Protein 7KPK (pdb70)

Solvent-accessible surface area: 7744 Å² total; per-residue (Å²): 135,64,143,74,77,147,29,62,33,118,35,58,26,92,72,14,59,196,59,101,50,76,104,11,76,77,24,39,0,9,11,109,83,101,17,68,0,6,0,48,0,2,26,101,0,45,66,141,116,0,129,76,50,0,0,0,2,0,18,0,54,41,14,75,176,80,56,5,86,0,90,6,41,0,0,0,22,40,65,164,54,109,85,44,104,57,64,112,17,163,16,10,124,0,46,104,60,62,6,38,1,8,51,86,5,7,95,60,86,73,2,72,70,166,88,49,23,5,29,50,129,41,84,1,19,0,37,0,63,4,38,26,80,122,136,69,7,107,36,15,139

Radius of gyration: 14.95 Å; Cα contacts (8 Å, |Δi|>4): 355; chains: 2; bounding box: 40×26×40 Å

B-factor: mean 18.73, std 13.48, range [1.16, 85.85]

Sequence (141 aa):
PGKVVKFSYMWTINNFSFGEVIKSSTFSSGANDKLKWCLRVNPKGLDEESKDYLSLYLLLVSCPKSEVRAKFKFSILNAKGEETKAMESRAYRFVQGKDWGFKKFIRRDFLLDEANGLLPDDKLTLFCEVSVVQASPQPSS

Secondary structure (DSSP, 8-state):
--EE-EEEEEEEESSTT----EEPPPEEEEETT-EEEEEEEETT-SSSTTTTEEEEEEEEEE-SSS-EEEEEEEEEE-TTS-EEEEEE---EEE-TT-EEEEEEEEEHHHHH-GGG-SSGGG-EEEEEEEEE--/---B---

InterPro domains:
  IPR000210 BTB/POZ domain [PF00651] (192-237)
  IPR000210 BTB/POZ domain [PS50097] (200-238)
  IPR002083 MATH/TRAF domain [PF22486] (33-161)
  IPR002083 MATH/TRAF domain [PS50144] (31-161)
  IPR002083 MATH/TRAF domain [SM00061] (36-142)
  IPR008974 TRAF-like [G3DSA:2.60.210.10] (29-165)
  IPR011333 SKP1/BTB/POZ domain superfamily [G3DSA:3.30.710.10] (166-238)
  IPR011333 SKP1/BTB/POZ domain superfamily [SSF54695] (180-237)

Foldseek 3Di:
DDWAFKDKDKDKDALLVPCDWDKDDWFAITPPSQWIKIKIWDSQFVDDVQRQAIWIKIAGAGHDDFWWWKWKKKFWQFQVRDTDQMDTDRTDIHGHGDIDTGRHSDGNVCCPPVVNRQQVNHMTMMMMMMGIDD/DDDDDPD

Organism: Homo sapiens (NCBI:txid9606)

Nearest PDB structures (foldseek):
  7kpk-assembly1_A  TM=1.008E+00  e=2.038E-28  Homo sapiens
  7d3d-assembly2_B  TM=9.854E-01  e=1.233E-23  Homo sapiens
  3hql-assembly2_B  TM=9.432E-01  e=9.030E-22  Homo sapiens
  8dwu-assembly1_A  TM=9.647E-01  e=4.709E-21  Homo sapiens
  3ivb-assembly1_A  TM=9.229E-01  e=2.179E-21  Homo sapiens

Structure (mmCIF, N/CA/C/O backbone):
data_7KPK
#
_entry.id   7KPK
#
_cell.length_a   61.796
_cell.length_b   53.985
_cell.length_c   41.556
_cell.angle_alpha   90.000
_cell.angle_beta   101.430
_cell.angle_gamma   90.000
#
_symmetry.space_group_name_H-M   'C 1 2 1'
#
loop_
_entity.id
_entity.type
_entity.pdbx_description
1 polymer 'Speckle-type POZ protein'
2 polymer 'Pdx1 peptide'
3 water water
#
loop_
_atom_site.group_PDB
_atom_site.id
_atom_site.type_symbol
_atom_site.label_atom_id
_atom_site.label_alt_id
_atom_site.label_comp_id
_atom_site.label_asym_id
_atom_site.label_entity_id
_atom_site.label_seq_id
_atom_site.pdbx_PDB_ins_code
_atom_site.Cartn_x
_atom_site.Cartn_y
_atom_site.Cartn_z
_atom_site.occupancy
_atom_site.B_iso_or_equiv
_atom_site.auth_seq_id
_atom_site.auth_comp_id
_atom_site.auth_asym_id
_atom_site.auth_atom_id
_atom_site.pdbx_PDB_model_num
ATOM 1 N N . PRO A 1 2 ? -6.16024 -3.35913 -13.48639 1.000 19.58432 26 PRO A N 1
ATOM 2 C CA . PRO A 1 2 ? -6.21787 -3.07013 -12.05118 1.000 11.06016 26 PRO A CA 1
ATOM 3 C C . PRO A 1 2 ? -5.72526 -1.67695 -11.77162 1.000 14.25515 26 PRO A C 1
ATOM 4 O O . PRO A 1 2 ? -4.89058 -1.15399 -12.52608 1.000 16.62110 26 PRO A O 1
ATOM 8 N N . GLY A 1 3 ? -6.24676 -1.09994 -10.68942 1.000 9.14642 27 GLY A N 1
ATOM 9 C CA . GLY A 1 3 ? -5.76253 0.17398 -10.23523 1.000 11.17942 27 GLY A CA 1
ATOM 10 C C . GLY A 1 3 ? -4.41919 0.05074 -9.55321 1.000 8.15658 27 GLY A C 1
ATOM 11 O O . GLY A 1 3 ? -3.92987 -1.05725 -9.26326 1.000 8.50164 27 GLY A O 1
ATOM 12 N N . LYS A 1 4 ? -3.80930 1.20838 -9.28087 1.000 4.89346 28 LYS A N 1
ATOM 13 C CA . LYS A 1 4 ? -2.44757 1.24045 -8.69998 1.000 5.05967 28 LYS A CA 1
ATOM 14 C C . LYS A 1 4 ? -2.38617 2.18504 -7.50753 1.000 3.93555 28 LYS A C 1
ATOM 15 O O . LYS A 1 4 ? -2.90725 3.30711 -7.60617 1.000 4.95335 28 LYS A O 1
ATOM 21 N N . VAL A 1 5 ? -1.75396 1.77134 -6.39196 1.000 4.33990 29 VAL A N 1
ATOM 22 C CA . VAL A 1 5 ? -1.35745 2.74077 -5.36086 1.000 3.79166 29 VAL A CA 1
ATOM 23 C C . VAL A 1 5 ? -0.10820 3.43505 -5.87865 1.000 3.61550 29 VAL A C 1
ATOM 24 O O . VAL A 1 5 ? 0.94551 2.80070 -6.01846 1.000 6.30420 29 VAL A O 1
ATOM 28 N N . VAL A 1 6 ? -0.23796 4.72121 -6.19268 1.000 3.71283 30 VAL A N 1
ATOM 29 C CA . VAL A 1 6 ? 0.81522 5.48083 -6.83823 1.000 4.13417 30 VAL A CA 1
ATOM 30 C C . VAL A 1 6 ? 1.55870 6.41657 -5.88355 1.000 3.97218 30 VAL A C 1
ATOM 31 O O . VAL A 1 6 ? 2.65210 6.89427 -6.23532 1.000 6.93534 30 VAL A O 1
ATOM 35 N N . LYS A 1 7 ? 0.98123 6.77899 -4.71598 1.000 3.89362 31 LYS A N 1
ATOM 36 C CA . LYS A 1 7 ? 1.65614 7.60566 -3.71111 1.000 4.37093 31 LYS A CA 1
ATOM 37 C C . LYS A 1 7 ? 1.34435 6.94893 -2.37425 1.000 5.36520 31 LYS A C 1
ATOM 38 O O . LYS A 1 7 ? 0.21800 6.41053 -2.18454 1.000 5.43090 31 LYS A O 1
ATOM 44 N N . PHE A 1 8 ? 2.31055 6.95883 -1.46126 1.000 4.06134 32 PHE A N 1
ATOM 45 C CA . PHE A 1 8 ? 2.09073 6.28222 -0.16460 1.000 2.58959 32 PHE A CA 1
ATOM 46 C C . PHE A 1 8 ? 3.02247 6.87666 0.85326 1.000 7.71683 32 PHE A C 1
ATOM 47 O O . PHE A 1 8 ? 4.09904 7.37140 0.49374 1.000 6.80237 32 PHE A O 1
ATOM 55 N N . SER A 1 9 ? 2.60548 6.84330 2.11966 1.000 5.16394 33 SER A N 1
ATOM 56 C CA . SER A 1 9 ? 3.39925 7.38280 3.20670 1.000 4.49944 33 SER A CA 1
ATOM 57 C C . SER A 1 9 ? 3.51543 6.30486 4.26532 1.000 5.50543 33 SER A C 1
ATOM 58 O O . SER A 1 9 ? 2.48811 5.77801 4.72407 1.000 7.96418 33 SER A O 1
ATOM 61 N N . TYR A 1 10 ? 4.74916 6.01202 4.67456 1.000 2.56412 34 TYR A N 1
ATOM 62 C CA . TYR A 1 10 ? 5.05088 4.88464 5.55775 1.000 2.96559 34 TYR A CA 1
ATOM 63 C C . TYR A 1 10 ? 5.67267 5.44400 6.82919 1.000 8.74427 34 TYR A C 1
ATOM 64 O O . TYR A 1 10 ? 6.61997 6.24779 6.74662 1.000 7.05367 34 TYR A O 1
ATOM 73 N N . MET A 1 11 ? 5.12766 5.04623 8.00093 1.000 3.96421 35 MET A N 1
ATOM 74 C CA . MET A 1 11 ? 5.54335 5.53715 9.31206 1.000 4.96963 35 MET A CA 1
ATOM 75 C C . MET A 1 11 ? 6.09558 4.36546 10.10648 1.000 8.93230 35 MET A C 1
ATOM 76 O O . MET A 1 11 ? 5.44089 3.30883 10.19067 1.000 7.75831 35 MET A O 1
ATOM 81 N N . TRP A 1 12 ? 7.32852 4.50883 10.63263 1.000 6.41913 36 TRP A N 1
ATOM 82 C CA . TRP A 1 12 ? 8.03127 3.38909 11.27522 1.000 4.52927 36 TRP A CA 1
ATOM 83 C C . TRP A 1 12 ? 8.63303 3.85325 12.58145 1.000 6.80258 36 TRP A C 1
ATOM 84 O O . TRP A 1 12 ? 9.41472 4.81468 12.58427 1.000 9.38825 36 TRP A O 1
ATOM 95 N N . THR A 1 13 ? 8.26938 3.19741 13.69846 1.000 5.46965 37 THR A N 1
ATOM 96 C CA . THR A 1 13 ? 8.85193 3.57358 14.99652 1.000 9.04774 37 THR A CA 1
ATOM 97 C C . THR A 1 13 ? 9.82913 2.48076 15.42286 1.000 14.68274 37 THR A C 1
ATOM 98 O O . THR A 1 13 ? 9.47169 1.29091 15.46903 1.000 12.68381 37 THR A O 1
ATOM 102 N N . ILE A 1 14 ? 11.07782 2.87496 15.68000 1.000 9.33094 38 ILE A N 1
ATOM 103 C CA . ILE A 1 14 ? 12.12405 1.97607 16.18033 1.000 6.38066 38 ILE A CA 1
ATOM 104 C C . ILE A 1 14 ? 12.23478 2.18358 17.69221 1.000 12.57057 38 ILE A C 1
ATOM 105 O O . ILE A 1 14 ? 12.62958 3.25631 18.14447 1.000 10.41194 38 ILE A O 1
ATOM 110 N N .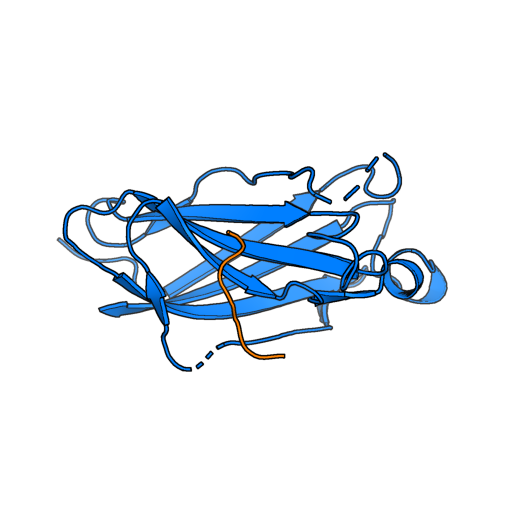 ASN A 1 15 ? 11.92835 1.15570 18.48127 1.000 16.15264 39 ASN A N 1
ATOM 111 C CA . ASN A 1 15 ? 11.97935 1.28603 19.94201 1.000 11.93047 39 ASN A CA 1
ATOM 112 C C . ASN A 1 15 ? 13.42117 1.18464 20.44475 1.000 14.78199 39 ASN A C 1
ATOM 113 O O . ASN A 1 15 ? 14.29970 0.64454 19.76989 1.000 16.41403 39 ASN A O 1
ATOM 118 N N . ASN A 1 16 ? 13.64696 1.72414 21.65397 1.000 15.02987 40 ASN A N 1
ATOM 119 C CA . ASN A 1 16 ? 14.96049 1.69570 22.33220 1.000 23.59453 40 ASN A CA 1
ATOM 120 C C . ASN A 1 16 ? 16.10763 2.03869 21.37550 1.000 23.09809 40 ASN A C 1
ATOM 121 O O . ASN A 1 16 ? 17.10367 1.32008 21.24993 1.000 20.70329 40 ASN A O 1
ATOM 126 N N . PHE A 1 17 ? 15.94883 3.16627 20.68053 1.000 16.96874 41 PHE A N 1
ATOM 127 C CA . PHE A 1 17 ? 16.92607 3.55335 19.66556 1.000 18.47372 41 PHE A CA 1
ATOM 128 C C . PHE A 1 17 ? 18.34614 3.65021 20.22018 1.000 23.96054 41 PHE A C 1
ATOM 129 O O . PHE A 1 17 ? 19.31304 3.26820 19.54225 1.000 22.36505 41 PHE A O 1
ATOM 137 N N . SER A 1 18 ? 18.50236 4.23313 21.41109 1.000 30.55251 42 SER A N 1
ATOM 138 C CA . SER A 1 18 ? 19.84987 4.49992 21.89935 1.000 32.61504 42 SER A CA 1
ATOM 139 C C . SER A 1 18 ? 20.67305 3.21881 22.05359 1.000 42.30889 42 SER A C 1
ATOM 140 O O . SER A 1 18 ? 21.90258 3.28907 21.94573 1.000 48.66755 42 SER A O 1
ATOM 143 N N . PHE A 1 19 ? 20.03156 2.05427 22.25699 1.000 37.79313 43 PHE A N 1
ATOM 144 C CA . PHE A 1 19 ? 20.75447 0.76298 22.40218 1.000 47.90860 43 PHE A CA 1
ATOM 145 C C . PHE A 1 19 ? 21.90658 0.55988 21.38916 1.000 42.62568 43 PHE A C 1
ATOM 146 O O . PHE A 1 19 ? 21.69231 0.31014 20.18840 1.000 32.72766 43 PHE A O 1
ATOM 154 N N . GLY A 1 25 ? 28.10838 0.13094 9.67472 1.000 34.28598 49 GLY A N 1
ATOM 155 C CA . GLY A 1 25 ? 27.68631 -0.54667 8.45797 1.000 33.83316 49 GLY A CA 1
ATOM 156 C C . GLY A 1 25 ? 26.64717 -1.65266 8.66233 1.000 39.48338 49 GLY A C 1
ATOM 157 O O . GLY A 1 25 ? 26.22639 -2.31086 7.69110 1.000 45.47244 49 GLY A O 1
ATOM 158 N N . GLU A 1 26 ? 26.24330 -1.86516 9.92103 1.000 40.83390 50 GLU A N 1
ATOM 159 C CA . GLU A 1 26 ? 25.17478 -2.80646 10.25312 1.000 32.50416 50 GLU A CA 1
ATOM 160 C C . GLU A 1 26 ? 23.81309 -2.12953 10.08135 1.000 38.27591 50 GLU A C 1
ATOM 161 O O . GLU A 1 26 ? 23.68064 -0.90850 10.24388 1.000 30.99999 50 GLU A O 1
ATOM 167 N N . VAL A 1 27 ? 22.79044 -2.93180 9.76512 1.000 27.24333 51 VAL A N 1
ATOM 168 C CA . VAL A 1 27 ? 21.56399 -2.38579 9.20453 1.000 25.61383 51 VAL A CA 1
ATOM 169 C C . VAL A 1 27 ? 20.38486 -2.85941 10.03162 1.000 24.45461 51 VAL A C 1
ATOM 170 O O . VAL A 1 27 ? 20.38901 -3.96485 10.57596 1.000 23.45197 51 VAL A O 1
ATOM 174 N N . ILE A 1 28 ? 19.38342 -1.99594 10.15256 1.000 17.59770 52 ILE A N 1
ATOM 175 C CA . ILE A 1 28 ? 18.05343 -2.39227 10.59357 1.000 13.01789 52 ILE A CA 1
ATOM 176 C C . ILE A 1 28 ? 17.12868 -2.24607 9.39560 1.000 18.87182 52 ILE A C 1
ATOM 177 O O . ILE A 1 28 ? 17.12094 -1.17855 8.76818 1.000 15.90776 52 ILE A O 1
ATOM 182 N N . LYS A 1 29 ? 16.35363 -3.29397 9.07823 1.000 15.04601 53 LYS A N 1
ATOM 183 C CA . LYS A 1 29 ? 15.42016 -3.20993 7.95463 1.000 9.81976 53 LYS A CA 1
ATOM 184 C C . LYS A 1 29 ? 13.98881 -3.18578 8.49205 1.000 10.20229 53 LYS A C 1
ATOM 185 O O . LYS A 1 29 ? 13.64851 -3.92968 9.42788 1.000 14.47564 53 LYS A O 1
ATOM 191 N N . SER A 1 30 ? 13.15620 -2.31271 7.89675 1.000 7.56277 54 SER A N 1
ATOM 192 C CA . SER A 1 30 ? 11.75123 -2.21107 8.23536 1.000 6.04641 54 SER A CA 1
ATOM 193 C C . SER A 1 30 ? 10.98626 -3.39044 7.65197 1.000 9.85636 54 SER A C 1
ATOM 194 O O . SER A 1 30 ? 11.48627 -4.16060 6.81002 1.000 10.07767 54 SER A O 1
ATOM 197 N N . SER A 1 31 ? 9.72548 -3.48820 8.07634 1.000 6.00078 55 SER A N 1
ATOM 198 C CA . SER A 1 31 ? 8.77682 -4.38229 7.43006 1.000 6.41721 55 SER A CA 1
ATOM 199 C C . SER A 1 31 ? 8.63339 -4.00796 5.95369 1.000 13.16681 55 SER A C 1
ATOM 200 O O . SER A 1 31 ? 8.90485 -2.87756 5.54836 1.000 8.77886 55 SER A O 1
ATOM 203 N N . THR A 1 32 ? 8.22751 -4.97715 5.14648 1.000 10.29783 56 THR A N 1
ATOM 204 C CA . THR A 1 32 ? 7.99682 -4.69687 3.73882 1.000 4.94582 56 THR A CA 1
ATOM 205 C C . THR A 1 32 ? 6.60184 -4.10603 3.52594 1.000 8.55841 56 THR A C 1
ATOM 206 O O . THR A 1 32 ? 5.61503 -4.54144 4.14496 1.000 10.08343 56 THR A O 1
ATOM 210 N N . PHE A 1 33 ? 6.51207 -3.09147 2.66527 1.000 6.80710 57 PHE A N 1
ATOM 211 C CA . PHE A 1 33 ? 5.23142 -2.45134 2.38465 1.000 6.03421 57 PHE A CA 1
ATOM 212 C C . PHE A 1 33 ? 5.03486 -2.43402 0.88053 1.000 8.55772 57 PHE A C 1
ATOM 213 O O . PHE A 1 33 ? 6.00260 -2.47770 0.11496 1.000 7.69562 57 PHE A O 1
ATOM 221 N N . SER A 1 34 ? 3.76044 -2.40429 0.45210 1.000 7.26797 58 SER A N 1
ATOM 222 C CA . SER A 1 34 ? 3.3992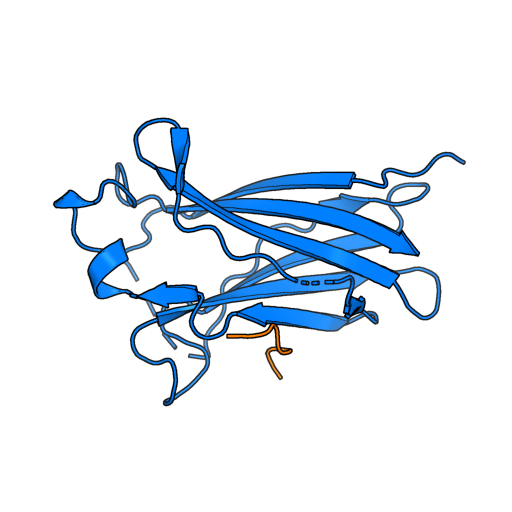9 -2.66349 -0.94310 1.000 6.21573 58 SER A CA 1
ATOM 223 C C . SER A 1 34 ? 2.78931 -1.45081 -1.61166 1.000 7.16273 58 SER A C 1
ATOM 224 O O . SER A 1 34 ? 2.13298 -0.62393 -0.95371 1.000 9.68761 58 SER A O 1
ATOM 227 N N . SER A 1 35 ? 2.96205 -1.37072 -2.93738 1.000 2.98791 59 SER A N 1
ATOM 228 C CA . SER A 1 35 ? 2.27184 -0.35261 -3.73398 1.000 5.15367 59 SER A CA 1
ATOM 229 C C . SER A 1 35 ? 2.07385 -0.91727 -5.12899 1.000 4.95532 59 SER A C 1
ATOM 230 O O . SER A 1 35 ? 2.29062 -2.11484 -5.37441 1.000 5.68879 59 SER A O 1
ATOM 233 N N . GLY A 1 36 ? 1.62542 -0.05538 -6.04764 1.000 5.52761 60 GLY A N 1
ATOM 234 C CA . GLY A 1 36 ? 1.44083 -0.45332 -7.44510 1.000 3.89740 60 GLY A CA 1
ATOM 235 C C . GLY A 1 36 ? 0.12585 -1.18911 -7.65695 1.000 11.17733 60 GLY A C 1
ATOM 236 O O . GLY A 1 36 ? -0.83365 -1.05989 -6.86613 1.000 9.97569 60 GLY A O 1
ATOM 237 N N . ALA A 1 37 ? 0.08993 -1.98556 -8.73113 1.000 8.22453 61 ALA A N 1
ATOM 238 C CA . ALA A 1 37 ? -1.07967 -2.81616 -9.05549 1.000 10.62007 61 ALA A CA 1
ATOM 239 C C . ALA A 1 37 ? -1.01035 -4.15061 -8.31039 1.000 14.17403 61 ALA A C 1
ATOM 240 O O . ALA A 1 37 ? 0.02597 -4.82244 -8.36200 1.000 13.04980 61 ALA A O 1
ATOM 242 N N . ASN A 1 38 ? -2.11045 -4.54051 -7.62956 1.000 14.93774 62 ASN A N 1
ATOM 243 C CA . ASN A 1 38 ? -2.19457 -5.83901 -6.91481 1.000 15.06710 62 ASN A CA 1
ATOM 244 C C . ASN A 1 38 ? -1.05190 -5.99440 -5.90135 1.000 13.40862 62 ASN A C 1
ATOM 245 O O . ASN A 1 38 ? -0.51628 -7.08846 -5.70095 1.000 15.28888 62 ASN A O 1
ATOM 250 N N . ASP A 1 39 ? -0.65098 -4.87521 -5.28467 1.000 11.98828 63 ASP A N 1
ATOM 251 C CA . ASP A 1 39 ? 0.43025 -4.86507 -4.28839 1.000 14.47025 63 ASP A CA 1
ATOM 252 C C . ASP A 1 39 ? 1.71813 -5.44992 -4.87427 1.000 12.99862 63 ASP A C 1
ATOM 253 O O . ASP A 1 39 ? 2.54480 -6.03077 -4.13338 1.000 16.46948 63 ASP A O 1
ATOM 258 N N . LYS A 1 40 ? 1.95549 -5.29225 -6.19746 1.000 6.12264 64 LYS A N 1
ATOM 259 C CA . LYS A 1 40 ? 3.12356 -5.97226 -6.78757 1.000 7.61623 64 LYS A CA 1
ATOM 260 C C . LYS A 1 40 ? 4.44735 -5.21539 -6.62521 1.000 14.54121 64 LYS A C 1
ATOM 261 O O . LYS A 1 40 ? 5.49690 -5.80735 -6.88749 1.000 16.01904 64 LYS A O 1
ATOM 267 N N . LEU A 1 41 ? 4.46266 -3.94610 -6.21102 1.000 7.92788 65 LEU A N 1
ATOM 268 C CA . LEU A 1 41 ? 5.71703 -3.28933 -5.87711 1.000 7.65638 65 LEU A CA 1
ATOM 269 C C . LEU A 1 41 ? 5.93814 -3.44109 -4.37571 1.000 10.42905 65 LEU A C 1
ATOM 270 O O . LEU A 1 41 ? 5.04689 -3.14764 -3.57253 1.000 11.88648 65 LEU A O 1
ATOM 275 N N . LYS A 1 42 ? 7.09548 -3.94787 -3.99031 1.000 4.55490 66 LYS A N 1
ATOM 276 C CA . LYS A 1 42 ? 7.38491 -4.15855 -2.57611 1.000 4.65175 66 LYS A CA 1
ATOM 277 C C . LYS A 1 42 ? 8.62180 -3.35776 -2.20065 1.000 5.59170 66 LYS A C 1
ATOM 278 O O . LYS A 1 42 ? 9.61289 -3.35350 -2.94789 1.000 4.46089 66 LYS A O 1
ATOM 284 N N . TRP A 1 43 ? 8.55119 -2.68138 -1.03864 1.000 3.10928 67 TRP A N 1
ATOM 285 C CA . TRP A 1 43 ? 9.55860 -1.71762 -0.58842 1.000 1.53711 67 TRP A CA 1
ATOM 286 C C . TRP A 1 43 ? 9.93521 -2.02211 0.85127 1.000 6.76892 67 TRP A C 1
ATOM 287 O O . TRP A 1 43 ? 9.14638 -2.58303 1.60186 1.000 5.71016 67 TRP A O 1
ATOM 298 N N . CYS A 1 44 ? 11.12609 -1.58074 1.25745 1.000 4.44040 68 CYS A N 1
ATOM 299 C CA . CYS A 1 44 ? 11.37894 -1.42403 2.68329 1.000 6.38431 68 CYS A CA 1
ATOM 300 C C . CYS A 1 44 ? 12.38159 -0.30071 2.92307 1.000 7.60180 68 CYS A C 1
ATOM 301 O O . CYS A 1 44 ? 12.99254 0.23930 1.98743 1.000 7.56701 68 CYS A O 1
ATOM 304 N N . LEU A 1 45 ? 12.39931 0.17022 4.18704 1.000 8.08507 69 LEU A N 1
ATOM 305 C CA . LEU A 1 45 ? 13.42772 1.10530 4.61065 1.000 4.94422 69 LEU A CA 1
ATOM 306 C C . LEU A 1 45 ? 14.62227 0.36363 5.19255 1.000 9.55056 69 LEU A C 1
ATOM 307 O O . LEU A 1 45 ? 14.46970 -0.65125 5.88599 1.000 9.53352 69 LEU A O 1
ATOM 312 N N . ARG A 1 46 ? 15.82043 0.87243 4.92493 1.000 9.27156 70 ARG A N 1
ATOM 313 C CA . ARG A 1 46 ? 17.02536 0.35709 5.58553 1.000 12.06149 70 ARG A CA 1
ATOM 314 C C . ARG A 1 46 ? 17.67343 1.48927 6.35099 1.000 12.32223 70 ARG A C 1
ATOM 315 O O . ARG A 1 46 ? 17.82186 2.57956 5.80590 1.000 12.90708 70 ARG A O 1
ATOM 323 N N . VAL A 1 47 ? 17.98438 1.27177 7.63582 1.000 6.53552 71 VAL A N 1
ATOM 324 C CA . VAL A 1 47 ? 18.65916 2.30104 8.42308 1.000 10.33588 71 VAL A CA 1
ATOM 325 C C . VAL A 1 47 ? 19.97374 1.72026 8.95314 1.000 14.09196 71 VAL A C 1
ATOM 326 O O . VAL A 1 47 ? 20.02115 0.57578 9.42600 1.000 14.60158 71 VAL A O 1
ATOM 330 N N . ASN A 1 48 ? 21.03496 2.52540 8.87304 1.000 14.98221 72 ASN A N 1
ATOM 331 C CA . ASN A 1 48 ? 22.32667 2.22546 9.50492 1.000 13.13651 72 ASN A CA 1
ATOM 332 C C . ASN A 1 48 ? 22.45062 3.17946 10.70203 1.000 10.64604 72 ASN A C 1
ATOM 333 O O . ASN A 1 48 ? 22.75482 4.36599 10.51859 1.000 12.73372 72 ASN A O 1
ATOM 338 N N . PRO A 1 49 ? 22.18790 2.73973 11.92707 1.000 11.84651 73 PRO A N 1
ATOM 339 C CA . PRO A 1 49 ? 22.03982 3.70656 13.01373 1.000 13.92484 73 PRO A CA 1
ATOM 340 C C . PRO A 1 49 ? 23.34311 4.36837 13.35714 1.000 16.97420 73 PRO A C 1
ATOM 341 O O . PRO A 1 49 ? 23.32688 5.47311 13.91570 1.000 24.12921 73 PRO A O 1
ATOM 345 N N . LYS A 1 50 ? 24.46149 3.71385 13.02009 1.000 20.74948 74 LYS A N 1
ATOM 346 C CA . LYS A 1 50 ? 25.81583 4.19411 13.29183 1.000 15.61082 74 LYS A CA 1
ATOM 347 C C . LYS A 1 50 ? 26.58369 4.45316 12.00077 1.000 23.33304 74 LYS A C 1
ATOM 348 O O . LYS A 1 50 ? 27.82094 4.45351 11.99204 1.000 31.72619 74 LYS A O 1
ATOM 354 N N . GLY A 1 51 ? 25.87704 4.66066 10.90583 1.000 20.41086 75 GLY A N 1
ATOM 355 C CA . GLY A 1 51 ? 26.51505 5.12140 9.70175 1.000 13.74061 75 GLY A CA 1
ATOM 356 C C . GLY A 1 51 ? 26.78107 3.98404 8.72649 1.000 32.17513 75 GLY A C 1
AT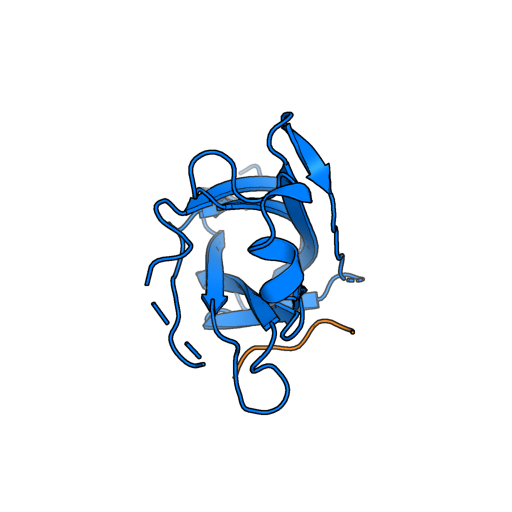OM 357 O O . GLY A 1 51 ? 26.89955 2.80847 9.09626 1.000 25.17431 75 GLY A O 1
ATOM 358 N N . LEU A 1 52 ? 26.87142 4.36157 7.45166 1.000 26.23677 76 LEU A N 1
ATOM 359 C CA . LEU A 1 52 ? 27.22684 3.40842 6.40162 1.000 31.78168 76 LEU A CA 1
ATOM 360 C C . LEU A 1 52 ? 28.71336 3.04124 6.46378 1.000 36.13498 76 LEU A C 1
ATOM 361 O O . LEU A 1 52 ? 29.07718 1.88327 6.20513 1.000 34.25668 76 LEU A O 1
ATOM 366 N N . ASP A 1 53 ? 29.57761 4.00274 6.81647 1.000 38.39324 77 ASP A N 1
ATOM 367 C CA . ASP A 1 53 ? 31.04292 3.85834 6.69663 1.000 30.37805 77 ASP A CA 1
ATOM 368 C C . ASP A 1 53 ? 31.77156 4.92190 7.52468 1.000 35.67574 77 ASP A C 1
ATOM 369 O O . ASP A 1 53 ? 31.20236 5.52741 8.43510 1.000 26.03329 77 ASP A O 1
ATOM 374 N N . GLU A 1 54 ? 33.04056 5.15351 7.17425 1.000 32.60471 78 GLU A N 1
ATOM 375 C CA . GLU A 1 54 ? 33.88169 6.09750 7.90161 1.000 33.44446 78 GLU A CA 1
ATOM 376 C C . GLU A 1 54 ? 33.42968 7.53572 7.69257 1.000 28.14773 78 GLU A C 1
ATOM 377 O O . GLU A 1 54 ? 33.37595 8.32129 8.64852 1.000 37.55404 78 GLU A O 1
ATOM 383 N N . GLU A 1 55 ? 33.16091 7.89847 6.43350 1.000 29.88593 79 GLU A N 1
ATOM 384 C CA . GLU A 1 55 ? 32.60761 9.19432 6.05232 1.000 31.02615 79 GLU A CA 1
ATOM 385 C C . GLU A 1 55 ? 31.36838 9.57914 6.86515 1.000 38.12096 79 GLU A C 1
ATOM 386 O O . GLU A 1 55 ? 31.09228 10.77462 7.05635 1.000 27.94138 79 GLU A O 1
ATOM 392 N N . SER A 1 56 ? 30.58790 8.59104 7.31473 1.000 20.60342 80 SER A N 1
ATOM 393 C CA . SER A 1 56 ? 29.25544 8.82644 7.89223 1.000 18.97084 80 SER A CA 1
ATOM 394 C C . SER A 1 56 ? 29.11357 8.29287 9.31525 1.000 23.20936 80 SER A C 1
ATOM 395 O O . SER A 1 56 ? 27.98804 8.09846 9.79046 1.000 14.43368 80 SER A O 1
ATOM 398 N N . LYS A 1 57 ? 30.24533 8.04863 9.99569 1.000 18.18914 81 LYS A N 1
ATOM 399 C CA . LYS A 1 57 ? 30.31376 7.53941 11.36342 1.000 23.38757 81 LYS A CA 1
ATOM 400 C C . LYS A 1 57 ? 29.43424 8.29846 12.33890 1.000 16.02686 81 LYS A C 1
ATOM 401 O O . LYS A 1 57 ? 28.93846 7.71987 13.32475 1.000 19.98586 81 LYS A O 1
ATOM 407 N N . ASP A 1 58 ? 29.29490 9.59391 12.11835 1.000 20.20973 82 ASP A N 1
ATOM 408 C CA . ASP A 1 58 ? 28.60653 10.49326 13.03467 1.000 18.03017 82 ASP A CA 1
ATOM 409 C C . ASP A 1 58 ? 27.12847 10.61271 12.72316 1.000 19.18813 82 ASP A C 1
ATOM 410 O O . ASP A 1 58 ? 26.45026 11.44979 13.33685 1.000 12.91573 82 ASP A O 1
ATOM 415 N N . TYR A 1 59 ? 26.62533 9.81242 11.79241 1.000 13.98970 83 TYR A N 1
ATOM 416 C CA . TYR A 1 59 ? 25.27458 10.00106 11.25047 1.000 7.22988 83 TYR A CA 1
ATOM 417 C C . TYR A 1 59 ? 24.49864 8.70819 11.29185 1.000 14.09257 83 TYR A C 1
ATOM 418 O O . TYR A 1 59 ? 25.05568 7.61353 11.30542 1.000 14.87450 83 TYR A O 1
ATOM 427 N N . LEU A 1 60 ? 23.18327 8.85325 11.29545 1.000 9.46900 84 LEU A N 1
ATOM 428 C CA . LEU A 1 60 ? 22.31629 7.77199 10.87407 1.000 7.89539 84 LEU A CA 1
ATOM 429 C C . LEU A 1 60 ? 22.15257 7.87748 9.35914 1.000 12.92822 84 LEU A C 1
ATOM 430 O O . LEU A 1 60 ? 21.98248 8.97681 8.83948 1.000 7.78804 84 LEU A O 1
ATOM 435 N N . SER A 1 61 ? 22.22487 6.73824 8.66348 1.000 11.13735 85 SER A N 1
ATOM 436 C CA . SER A 1 61 ? 22.00456 6.61635 7.22438 1.000 11.08799 85 SER A CA 1
ATOM 437 C C . SER A 1 61 ? 20.62735 5.99994 6.97582 1.000 8.15114 85 SER A C 1
ATOM 438 O O . SER A 1 61 ? 20.19693 5.09492 7.70452 1.000 9.16678 85 SER A O 1
ATOM 441 N N . LEU A 1 62 ? 19.93358 6.47915 5.94119 1.000 9.26421 86 LEU A N 1
ATOM 442 C CA . LEU A 1 62 ? 18.55608 6.04214 5.68946 1.000 8.38848 86 LEU A CA 1
ATOM 443 C C . LEU A 1 62 ? 18.32630 5.82572 4.19325 1.000 9.39542 86 LEU A C 1
ATOM 444 O O . LEU A 1 62 ? 18.64515 6.70669 3.38906 1.000 5.75104 86 LEU A O 1
ATOM 449 N N . TYR A 1 63 ? 17.80954 4.64897 3.81487 1.000 4.12909 87 TYR A N 1
ATOM 450 C CA . TYR A 1 63 ? 17.65047 4.31977 2.39009 1.000 4.38976 87 TYR A CA 1
ATOM 451 C C . TYR A 1 63 ? 16.25262 3.73671 2.15140 1.000 4.93704 87 TYR A C 1
ATOM 452 O O . TYR A 1 63 ? 15.69619 3.04831 3.02556 1.000 7.79140 87 TYR A O 1
ATOM 461 N N . LEU A 1 64 ? 15.73632 3.95244 0.93523 1.000 5.15727 88 LEU A N 1
ATOM 462 C CA . LEU A 1 64 ? 14.50833 3.29657 0.47169 1.000 1.16329 88 LEU A CA 1
ATOM 463 C C . LEU A 1 64 ? 14.92021 2.19077 -0.51371 1.000 6.05966 88 LEU A C 1
ATOM 464 O O . LEU A 1 64 ? 15.61990 2.47379 -1.49039 1.000 8.68757 88 LEU A O 1
ATOM 469 N N . LEU A 1 65 ? 14.51535 0.94297 -0.25133 1.000 3.95175 89 LEU A N 1
ATOM 470 C CA . LEU A 1 65 ? 14.94273 -0.22331 -1.02166 1.000 3.92255 89 LEU A CA 1
ATOM 471 C C . LEU A 1 65 ? 13.74403 -0.79255 -1.77450 1.000 4.89509 89 LEU A C 1
ATOM 472 O O . LEU A 1 65 ? 12.65278 -0.96848 -1.19325 1.000 5.38465 89 LEU A O 1
ATOM 477 N N . LEU A 1 66 ? 13.91825 -1.03744 -3.08237 1.000 4.26391 90 LEU A N 1
ATOM 478 C CA . LEU A 1 66 ? 12.87406 -1.69524 -3.85209 1.000 4.20503 90 LEU A CA 1
ATOM 479 C C . LEU A 1 66 ? 13.09609 -3.20003 -3.71216 1.000 8.90485 90 LEU A C 1
ATOM 480 O O . LEU A 1 66 ? 14.08974 -3.75392 -4.21183 1.000 8.59022 90 LEU A O 1
ATOM 485 N N . VAL A 1 67 ? 12.24871 -3.83744 -2.91121 1.000 5.73362 91 VAL A N 1
ATOM 486 C CA . VAL A 1 67 ? 12.43250 -5.26156 -2.61437 1.000 6.58181 91 VAL A CA 1
ATOM 487 C C . VAL A 1 67 ? 11.95308 -6.12088 -3.76696 1.000 9.58977 91 VAL A C 1
ATOM 488 O O . VAL A 1 67 ? 12.53371 -7.18098 -4.05226 1.000 11.06266 91 VAL A O 1
ATOM 492 N N . SER A 1 68 ? 10.85021 -5.73756 -4.41993 1.000 3.21370 92 SER A N 1
ATOM 493 C CA . SER A 1 68 ? 10.33893 -6.59420 -5.49703 1.000 4.12564 92 SER A CA 1
ATOM 494 C C . SER A 1 68 ? 9.61282 -5.74316 -6.52347 1.000 7.59706 92 SER A C 1
ATOM 495 O O . SER A 1 68 ? 8.88749 -4.80489 -6.15423 1.000 6.29165 92 SER A O 1
ATOM 498 N N . CYS A 1 69 ? 9.74323 -6.10285 -7.80497 1.000 5.91177 93 CYS A N 1
ATOM 499 C CA . CYS A 1 69 ? 8.91309 -5.43503 -8.79924 1.000 6.80732 93 CYS A CA 1
ATOM 500 C C . CYS A 1 69 ? 8.72588 -6.36038 -9.99539 1.000 9.03349 93 CYS A C 1
ATOM 501 O O . CYS A 1 69 ? 9.54997 -7.26375 -10.21583 1.000 11.85059 93 CYS A O 1
ATOM 504 N N . PRO A 1 70 ? 7.65960 -6.19878 -10.72646 1.000 9.95113 94 PRO A N 1
ATOM 505 C CA . PRO A 1 70 ? 7.29376 -7.18230 -11.76064 1.000 11.15481 94 PRO A CA 1
ATOM 506 C C . PRO A 1 70 ? 8.06374 -7.03407 -13.04528 1.000 13.95518 94 PRO A C 1
ATOM 507 O O . PRO A 1 70 ? 8.21211 -8.00903 -13.79232 1.000 22.10403 94 PRO A O 1
ATOM 511 N N . LYS A 1 71 ? 8.48780 -5.82046 -13.35335 1.000 12.36422 95 LYS A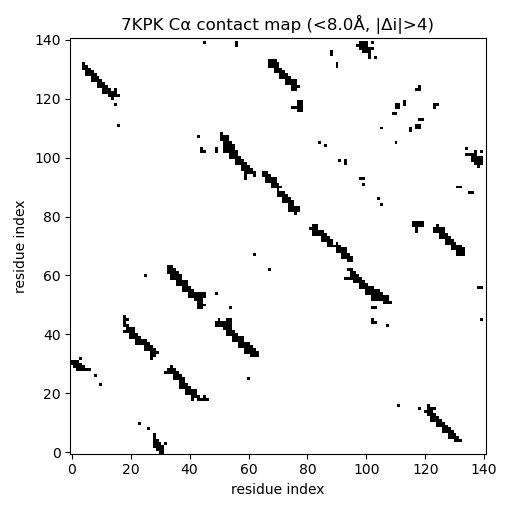 N 1
ATOM 512 C CA . LYS A 1 71 ? 9.23196 -5.59791 -14.58810 1.000 22.71181 95 LYS A CA 1
ATOM 513 C C . LYS A 1 71 ? 10.63432 -5.09257 -14.28457 1.000 12.98521 95 LYS A C 1
ATOM 514 O O . LYS A 1 71 ? 11.23397 -5.50152 -13.28186 1.000 18.00103 95 LYS A O 1
ATOM 520 N N . SER A 1 72 ? 11.17155 -4.24578 -15.16287 1.000 17.56441 96 SER A N 1
ATOM 521 C CA . SER A 1 72 ? 12.60207 -3.96849 -15.09851 1.000 15.08777 96 SER A CA 1
ATOM 522 C C . SER A 1 72 ? 12.92593 -2.93499 -14.02749 1.000 23.35577 96 SER A C 1
ATOM 523 O O . SER A 1 72 ? 13.93779 -3.06044 -13.31563 1.000 22.10785 96 SER A O 1
ATOM 526 N N . GLU A 1 73 ? 12.06943 -1.93089 -13.88438 1.000 13.61254 97 GLU A N 1
ATOM 527 C CA . GLU A 1 73 ? 12.46566 -0.73926 -13.14013 1.000 13.53623 97 GLU A CA 1
ATOM 528 C C . GLU A 1 73 ? 11.23614 -0.02540 -12.59394 1.000 12.47928 97 GLU A C 1
ATOM 529 O O . GLU A 1 73 ? 10.10876 -0.25720 -13.03603 1.000 15.32175 97 GLU A O 1
ATOM 535 N N . VAL A 1 74 ? 11.45661 0.83382 -11.58983 1.000 10.46897 98 VAL A N 1
ATOM 536 C CA . VAL A 1 74 ? 10.40447 1.70869 -11.06877 1.000 10.64742 98 VAL A CA 1
ATOM 537 C C . VAL A 1 74 ? 11.06189 3.07446 -10.93383 1.000 14.44847 98 VAL A C 1
ATOM 538 O O . VAL A 1 74 ? 12.19135 3.14544 -10.45070 1.000 12.99901 98 VAL A O 1
ATOM 542 N N . ARG A 1 75 ? 10.39243 4.14882 -11.35986 1.000 6.21475 99 ARG A N 1
ATOM 543 C CA . ARG A 1 75 ? 10.93286 5.48763 -11.10941 1.000 7.11234 99 ARG A CA 1
ATOM 544 C C . ARG A 1 75 ? 10.08363 6.14667 -10.02755 1.000 8.87619 99 ARG A C 1
ATOM 545 O O . ARG A 1 75 ? 8.84511 6.15049 -10.12744 1.000 6.25731 99 ARG A O 1
ATOM 553 N N . ALA A 1 76 ? 10.73567 6.69087 -8.99841 1.000 3.94279 100 ALA A N 1
ATOM 554 C CA . 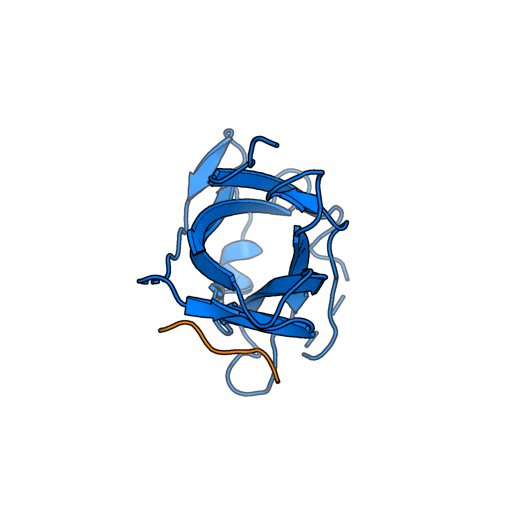ALA A 1 76 ? 9.96735 7.21425 -7.87050 1.000 3.37199 100 ALA A CA 1
ATOM 555 C C . ALA A 1 76 ? 10.68359 8.39389 -7.21111 1.000 4.41774 100 ALA A C 1
ATOM 556 O O . ALA A 1 76 ? 11.91703 8.41031 -7.13741 1.000 5.63828 100 ALA A O 1
ATOM 558 N N . LYS A 1 77 ? 9.90897 9.37335 -6.73811 1.000 4.73292 101 LYS A N 1
ATOM 559 C CA . LYS A 1 77 ? 10.43520 10.44392 -5.90891 1.000 6.40113 101 LYS A CA 1
ATOM 560 C C . LYS A 1 77 ? 10.13705 10.07808 -4.46637 1.000 8.01187 101 LYS A C 1
ATOM 561 O O . LYS A 1 77 ? 9.14398 9.38969 -4.18842 1.000 7.17271 101 LYS A O 1
ATOM 567 N N . PHE A 1 78 ? 10.96118 10.56054 -3.54373 1.000 6.05492 102 PHE A N 1
ATOM 568 C CA . PHE A 1 78 ? 10.73839 10.18425 -2.14428 1.000 5.73476 102 PHE A CA 1
ATOM 569 C C . PHE A 1 78 ? 11.22728 11.28441 -1.21089 1.000 9.36134 102 PHE A C 1
ATOM 570 O O . PHE A 1 78 ? 12.10929 12.07396 -1.56577 1.000 6.84984 102 PHE A O 1
ATOM 578 N N . LYS A 1 79 ? 10.68460 11.28626 0.01235 1.000 5.63669 103 LYS A N 1
ATOM 579 C CA . LYS A 1 79 ? 11.06808 12.24208 1.05926 1.000 3.46651 103 LYS A CA 1
ATOM 580 C C . LYS A 1 79 ? 11.11175 11.48510 2.37990 1.000 8.10134 103 LYS A C 1
ATOM 581 O O . LYS A 1 79 ? 10.20499 10.69271 2.67193 1.000 8.92129 103 LYS A O 1
ATOM 587 N N . PHE A 1 80 ? 12.14533 11.70960 3.16126 1.000 6.64518 104 PHE A N 1
ATOM 588 C CA . PHE A 1 80 ? 12.24017 11.13207 4.50600 1.000 5.56167 104 PHE A CA 1
ATOM 589 C C . PHE A 1 80 ? 12.18348 12.25863 5.52139 1.000 6.96554 104 PHE A C 1
ATOM 590 O O . PHE A 1 80 ? 12.76737 13.33608 5.31712 1.000 6.61194 104 PHE A O 1
ATOM 598 N N . SER A 1 81 ? 11.59742 11.97649 6.68632 1.000 4.00770 105 SER A N 1
ATOM 599 C CA . SER A 1 81 ? 11.57666 12.95912 7.75651 1.000 3.07071 105 SER A CA 1
ATOM 600 C C . SER A 1 81 ? 11.45573 12.22854 9.08687 1.000 4.22744 105 SER A C 1
ATOM 601 O O . SER A 1 81 ? 11.26363 11.01097 9.13601 1.000 5.65816 105 SER A O 1
ATOM 604 N N . ILE A 1 82 ? 11.53791 12.98496 10.18581 1.000 4.63396 106 ILE A N 1
ATOM 605 C CA . ILE A 1 82 ? 11.36520 12.41883 11.52204 1.000 5.34023 106 ILE A CA 1
ATOM 606 C C . ILE A 1 82 ? 10.12610 13.04071 12.14536 1.000 9.45335 106 ILE A C 1
ATOM 607 O O . ILE A 1 82 ? 9.89972 14.24375 11.99080 1.000 10.02419 106 ILE A O 1
ATOM 612 N N . LEU A 1 83 ? 9.32371 12.25291 12.86210 1.000 4.90933 107 LEU A N 1
ATOM 613 C CA . LEU A 1 83 ? 8.18508 12.82721 13.57403 1.000 10.73028 107 LEU A CA 1
ATOM 614 C C . LEU A 1 83 ? 8.59414 13.10341 15.01491 1.000 11.87519 107 LEU A C 1
ATOM 615 O O . LEU A 1 83 ? 9.02902 12.19232 15.72867 1.000 13.54543 107 LEU A O 1
ATOM 620 N N . ASN A 1 84 ? 8.43153 14.35228 15.46349 1.000 16.02872 108 ASN A N 1
ATOM 621 C CA . ASN A 1 84 ? 8.96647 14.66726 16.78317 1.000 18.26082 108 ASN A CA 1
ATOM 622 C C . ASN A 1 84 ? 7.96225 14.28829 17.86604 1.000 20.41673 108 ASN A C 1
ATOM 623 O O . ASN A 1 84 ? 6.86016 13.78503 17.60164 1.000 21.56961 108 ASN A O 1
ATOM 628 N N . ALA A 1 85 ? 8.38282 14.53708 19.11543 1.000 30.16801 109 ALA A N 1
ATOM 629 C CA . ALA A 1 85 ? 7.61000 14.17978 20.29670 1.000 31.16318 109 ALA A CA 1
ATOM 630 C C . ALA A 1 85 ? 6.20031 14.75712 20.26176 1.000 33.85738 109 ALA A C 1
ATOM 631 O O . ALA A 1 85 ? 5.32430 14.27262 20.98201 1.000 37.27347 109 ALA A O 1
ATOM 633 N N . LYS A 1 86 ? 5.95830 15.74838 19.40397 1.000 31.86225 110 LYS A N 1
ATOM 634 C CA . LYS A 1 86 ? 4.65720 16.37127 19.21151 1.000 33.93444 110 LYS A CA 1
ATOM 635 C C . LYS A 1 86 ? 3.88940 15.81524 18.00677 1.000 33.26623 110 LYS A C 1
ATOM 636 O O . LYS A 1 86 ? 2.70046 16.09194 17.87051 1.000 30.54283 110 LYS A O 1
ATOM 642 N N . GLY A 1 87 ? 4.50425 14.99753 17.15403 1.000 26.32638 111 GLY A N 1
ATOM 643 C CA . GLY A 1 87 ? 3.81734 14.53030 15.96473 1.000 22.23172 111 GLY A CA 1
ATOM 644 C C . GLY A 1 87 ? 4.11595 15.32900 14.70804 1.000 19.74939 111 GLY A C 1
ATOM 645 O O . GLY A 1 87 ? 3.62514 14.95891 13.62996 1.000 34.83742 111 GLY A O 1
ATOM 646 N N . GLU A 1 88 ? 4.93660 16.38053 14.81810 1.000 22.90595 112 GLU A N 1
ATOM 647 C CA . GLU A 1 88 ? 5.30427 17.25050 13.70558 1.000 31.03449 112 GLU A CA 1
ATOM 648 C C . GLU A 1 88 ? 6.44687 16.64117 12.90267 1.000 19.22555 112 GLU A C 1
ATOM 649 O O . GLU A 1 88 ? 7.35586 16.03593 13.48313 1.000 18.11708 112 GLU A O 1
ATOM 655 N N . GLU A 1 89 ? 6.39066 16.81053 11.57385 1.000 14.62514 113 GLU A N 1
ATOM 656 C CA . GLU A 1 89 ? 7.49257 16.46496 10.68049 1.000 12.65618 113 GLU A CA 1
ATOM 657 C C . GLU A 1 89 ? 8.65472 17.41668 10.91274 1.000 17.57235 113 GLU A C 1
ATOM 658 O O . GLU A 1 89 ? 8.46547 18.63419 11.05533 1.000 21.04820 113 GLU A O 1
ATOM 664 N N . THR A 1 90 ? 9.87079 16.87666 10.95687 1.000 8.70566 114 THR A N 1
ATOM 665 C CA . THR A 1 90 ? 11.02300 17.73959 11.14616 1.000 8.59658 114 THR A CA 1
ATOM 666 C C . THR A 1 90 ? 12.18024 17.02257 10.45007 1.000 8.84906 114 THR A C 1
ATOM 667 O O . THR A 1 90 ? 12.11065 15.81037 10.17379 1.000 8.01672 114 THR A O 1
ATOM 671 N N . LYS A 1 91 ? 13.21049 17.79109 10.11470 1.000 5.28327 115 LYS A N 1
ATOM 672 C CA . LYS A 1 91 ? 14.44900 17.28346 9.54053 1.000 7.74021 115 LYS A CA 1
ATOM 673 C C . LYS A 1 91 ? 14.20428 16.48757 8.24993 1.000 7.86096 115 LYS A C 1
ATOM 674 O O . LYS A 1 91 ? 14.81839 15.43468 8.03118 1.000 10.04831 115 LYS A O 1
ATOM 680 N N . ALA A 1 92 ? 13.35030 17.01981 7.37013 1.000 8.05402 116 ALA A N 1
ATOM 681 C CA . ALA A 1 92 ? 13.06297 16.35711 6.10089 1.000 11.51036 116 ALA A CA 1
ATOM 682 C C . ALA A 1 92 ? 14.21793 16.45786 5.12763 1.000 12.06797 116 ALA A C 1
ATOM 683 O O . ALA A 1 92 ? 14.91667 17.47789 5.09096 1.000 9.56875 116 ALA A O 1
ATOM 685 N N . MET A 1 93 ? 14.42487 15.40113 4.33548 1.000 7.29827 117 MET A N 1
ATOM 686 C CA . MET A 1 93 ? 15.29289 15.44328 3.15291 1.000 5.71849 117 MET A CA 1
ATOM 687 C C . MET A 1 93 ? 14.53338 14.82606 1.98116 1.000 15.89333 117 MET A C 1
ATOM 688 O O . MET A 1 93 ? 13.86048 13.80067 2.12712 1.000 9.21030 117 MET A O 1
ATOM 693 N N . GLU A 1 94 ? 14.61201 15.44224 0.81580 1.000 13.48049 118 GLU A N 1
ATOM 694 C CA . GLU A 1 94 ? 13.83144 14.85684 -0.25768 1.000 16.89232 118 GLU A CA 1
ATOM 695 C C . GLU A 1 94 ? 14.67865 14.65249 -1.49895 1.000 9.08657 118 GLU A C 1
ATOM 696 O O . GLU A 1 94 ? 15.75492 15.25299 -1.66659 1.000 14.05543 118 GLU A O 1
ATOM 702 N N . SER A 1 95 ? 14.24979 13.71484 -2.33256 1.000 3.98562 119 SER A N 1
ATOM 703 C CA . SER A 1 95 ? 14.99048 13.45181 -3.56688 1.000 8.66997 119 SER A CA 1
ATOM 704 C C . SER A 1 95 ? 14.84656 14.63462 -4.55738 1.000 14.14256 119 SER A C 1
ATOM 705 O O . SER A 1 95 ? 13.80288 15.31718 -4.54083 1.000 16.38913 119 SER A O 1
ATOM 708 N N . ARG A 1 97 ? 14.11028 14.98693 -7.56693 1.000 17.59983 121 ARG A N 1
ATOM 709 C CA . ARG A 1 97 ? 13.65400 14.35217 -8.78930 1.000 16.21686 121 ARG A CA 1
ATOM 710 C C . ARG A 1 97 ? 13.31491 12.86266 -8.55952 1.000 8.69545 121 ARG A C 1
ATOM 711 O O . ARG A 1 97 ? 13.65402 12.31619 -7.49069 1.000 12.40617 121 ARG A O 1
ATOM 719 N N . ALA A 1 98 ? 12.66345 12.22438 -9.53280 1.000 12.10308 122 ALA A N 1
ATOM 720 C CA . ALA A 1 98 ? 12.45626 10.78883 -9.45220 1.000 11.32354 122 ALA A CA 1
ATOM 721 C C . ALA A 1 98 ? 13.76270 10.06325 -9.75223 1.000 8.54603 122 ALA A C 1
ATOM 722 O O . ALA A 1 98 ? 14.51831 10.43676 -10.67790 1.000 11.66591 122 ALA A O 1
ATOM 724 N N . TYR A 1 99 ? 14.01869 9.00223 -8.98930 1.000 4.77027 123 TYR A N 1
ATOM 725 C CA . TYR A 1 99 ? 15.17554 8.15396 -9.20203 1.000 5.74233 123 TYR A CA 1
ATOM 726 C C . TYR A 1 99 ? 14.73071 6.81706 -9.75911 1.000 8.57936 123 TYR A C 1
ATOM 727 O O . TYR A 1 99 ? 13.57056 6.38317 -9.55926 1.000 4.85608 123 TYR A O 1
ATOM 736 N N . ARG A 1 100 ? 15.65463 6.16701 -10.47875 1.000 5.68802 124 ARG A N 1
ATOM 737 C CA . ARG A 1 100 ? 15.35494 4.87848 -11.09957 1.000 7.10356 124 ARG A CA 1
ATOM 738 C C . ARG A 1 100 ? 15.75794 3.77448 -10.13952 1.000 6.85778 124 ARG A C 1
ATOM 739 O O . ARG A 1 100 ? 16.95319 3.57955 -9.86475 1.000 7.12427 124 ARG A O 1
ATOM 747 N N . PHE A 1 101 ? 14.76853 3.02314 -9.65366 1.000 3.55228 125 PHE A N 1
ATOM 748 C CA . PHE A 1 101 ? 15.02157 1.85343 -8.81512 1.000 6.41572 125 PHE A CA 1
ATOM 749 C C . PHE A 1 101 ? 14.92868 0.59505 -9.66448 1.000 7.57862 125 PHE A C 1
ATOM 750 O O . PHE A 1 101 ? 14.08600 0.50910 -10.54990 1.000 9.47185 125 PHE A O 1
ATOM 758 N N . VAL A 1 102 ? 15.81883 -0.35305 -9.40523 1.000 9.50011 126 VAL A N 1
ATOM 759 C CA . VAL A 1 102 ? 15.60655 -1.70349 -9.89666 1.000 9.56362 126 VAL A CA 1
ATOM 760 C C . VAL A 1 102 ? 15.52959 -2.60842 -8.67561 1.000 6.71438 126 VAL A C 1
ATOM 761 O O . VAL A 1 102 ? 15.89853 -2.23281 -7.55428 1.000 9.52376 126 VAL A O 1
ATOM 765 N N . GLN A 1 103 ? 14.99065 -3.80878 -8.88998 1.000 5.26839 127 GLN A N 1
ATOM 766 C CA . GLN A 1 103 ? 14.79422 -4.69285 -7.74202 1.000 5.58127 127 GLN A CA 1
ATOM 767 C C . GLN A 1 103 ? 16.11289 -4.98429 -7.06533 1.000 10.67531 127 GLN A C 1
ATOM 768 O O . GLN A 1 103 ? 17.10710 -5.28754 -7.73497 1.000 10.00663 127 GLN A O 1
ATOM 774 N N . GLY A 1 104 ? 16.12761 -4.87265 -5.73576 1.000 7.49821 128 GLY A N 1
ATOM 775 C CA . GLY A 1 104 ? 17.31662 -5.11354 -4.93251 1.000 13.54200 128 GLY A CA 1
ATOM 776 C C . GLY A 1 104 ? 18.23603 -3.92297 -4.73927 1.000 15.37352 128 GLY A C 1
ATOM 777 O O . GLY A 1 104 ? 19.29772 -4.08663 -4.10924 1.000 19.78663 128 GLY A O 1
ATOM 778 N N . LYS A 1 105 ? 17.89695 -2.76649 -5.30052 1.000 15.93302 129 LYS A N 1
ATOM 779 C CA . LYS A 1 105 ? 18.68871 -1.54720 -5.26811 1.000 25.84154 129 LYS A CA 1
ATOM 780 C C . LYS A 1 105 ? 17.97561 -0.51407 -4.41770 1.000 14.77112 129 LYS A C 1
ATOM 781 O O . LYS A 1 105 ? 16.73259 -0.49968 -4.34017 1.000 9.22308 129 LYS A O 1
ATOM 787 N N . ASP A 1 106 ? 18.77322 0.37702 -3.82852 1.000 9.88592 130 ASP A N 1
ATOM 788 C CA . ASP A 1 106 ? 18.21863 1.41254 -2.97068 1.000 9.83679 130 ASP A CA 1
ATOM 789 C C . ASP A 1 106 ? 18.75737 2.80449 -3.33498 1.000 10.31006 130 ASP A C 1
ATOM 790 O O . ASP A 1 106 ? 19.67630 2.97973 -4.17088 1.000 11.20662 130 ASP A O 1
ATOM 795 N N . TRP A 1 107 ? 18.10831 3.81810 -2.76717 1.000 7.58334 131 TRP A N 1
ATOM 796 C CA . TRP A 1 107 ? 18.53675 5.21175 -2.87040 1.000 6.50656 131 TRP A CA 1
ATOM 797 C C . TRP A 1 107 ? 18.29083 5.86217 -1.51817 1.000 8.83024 131 TRP A C 1
ATOM 798 O O . TRP A 1 107 ? 17.24548 5.63335 -0.89739 1.000 6.39264 131 TRP A O 1
ATOM 809 N N . GLY A 1 108 ? 19.20390 6.70873 -1.07745 1.000 7.61152 132 GLY A N 1
ATOM 810 C CA . GLY A 1 108 ? 18.94621 7.37016 0.18462 1.000 5.87761 132 GLY A CA 1
ATOM 811 C C . GLY A 1 108 ? 20.05749 8.30814 0.58901 1.000 10.11671 132 GLY A C 1
ATOM 812 O O . GLY A 1 108 ? 20.84975 8.75399 -0.23681 1.000 12.20850 132 GLY A O 1
ATOM 813 N N . PHE A 1 109 ? 20.09167 8.60158 1.88049 1.000 8.53335 133 PHE A N 1
ATOM 814 C CA . PHE A 1 109 ? 20.99756 9.62280 2.42160 1.000 9.58914 133 PHE A CA 1
ATOM 815 C C . PHE A 1 109 ? 21.94181 8.99864 3.43648 1.000 12.01198 133 PHE A C 1
ATOM 816 O O . PHE A 1 109 ? 21.52269 8.60900 4.53526 1.000 9.26013 133 PHE A O 1
ATOM 824 N N . LYS A 1 110 ? 23.24003 8.96599 3.10140 1.000 10.91269 134 LYS A N 1
ATOM 825 C CA . LYS A 1 110 ? 24.19321 8.36741 4.01300 1.000 9.32999 134 LYS A CA 1
ATOM 826 C C . LYS A 1 110 ? 24.39193 9.25455 5.23406 1.000 8.81695 134 LYS A C 1
ATOM 827 O O . LYS A 1 110 ? 24.57603 8.73432 6.34160 1.000 14.68869 134 LYS A O 1
ATOM 833 N N . LYS A 1 111 ? 24.21037 10.56122 5.06771 1.000 8.20169 135 LYS A N 1
ATOM 834 C CA . LYS A 1 111 ? 24.26965 11.50335 6.18636 1.000 9.62341 135 LYS A CA 1
ATOM 835 C C . LYS A 1 111 ? 22.90859 12.14515 6.42180 1.000 16.52948 135 LYS A C 1
ATOM 836 O O . LYS A 1 111 ? 22.70131 13.35733 6.24117 1.000 14.90171 135 LYS A O 1
ATOM 842 N N . PHE A 1 112 ? 21.95414 11.30848 6.84262 1.000 9.61610 136 PHE A N 1
ATOM 843 C CA . PHE A 1 112 ? 20.59733 11.80547 6.99031 1.000 10.79344 136 PHE A CA 1
ATOM 844 C C . PHE A 1 112 ? 20.44479 12.73206 8.19376 1.000 11.60178 136 PHE A C 1
ATOM 845 O O . PHE A 1 112 ? 19.88096 13.82731 8.07846 1.000 10.46972 136 PHE A O 1
ATOM 853 N N . ILE A 1 113 ? 20.92623 12.31600 9.36254 1.000 6.96885 137 ILE A N 1
ATOM 854 C CA . ILE A 1 113 ? 20.84206 13.18308 10.53922 1.000 9.23827 137 ILE A CA 1
ATOM 855 C C . ILE A 1 113 ? 22.01559 12.85788 11.45220 1.000 9.79446 137 ILE A C 1
ATOM 856 O O . ILE A 1 113 ? 22.45448 11.70423 11.52477 1.000 8.99771 137 ILE A O 1
ATOM 861 N N . ARG A 1 114 ? 22.54882 13.88073 12.13445 1.000 9.53301 138 ARG A N 1
ATOM 862 C CA . ARG A 1 114 ? 23.65046 13.61970 13.07120 1.000 7.97854 138 ARG A CA 1
ATOM 863 C C . ARG A 1 114 ? 23.16225 12.87190 14.30875 1.000 8.49609 138 ARG A C 1
ATOM 864 O O . ARG A 1 114 ? 22.14307 13.22005 14.90877 1.000 11.27088 138 ARG A O 1
ATOM 872 N N . ARG A 1 115 ? 23.95141 11.88333 14.74553 1.000 9.83140 139 ARG A N 1
ATOM 873 C CA . ARG A 1 115 ? 23.61041 11.10208 15.92937 1.000 10.42417 139 ARG A CA 1
ATOM 874 C C . ARG A 1 115 ? 23.58458 11.97153 17.18574 1.000 11.82977 139 ARG A C 1
ATOM 875 O O . ARG A 1 115 ? 22.68163 11.83020 18.02378 1.000 13.14785 139 ARG A O 1
ATOM 883 N N . ASP A 1 116 ? 24.50602 12.92641 17.31243 1.000 11.13893 140 ASP A N 1
ATOM 884 C CA . ASP A 1 116 ? 24.49819 13.65836 18.57121 1.000 15.95888 140 ASP A CA 1
ATOM 885 C C . ASP A 1 116 ? 23.28461 14.58158 18.67790 1.000 17.75089 140 ASP A C 1
ATOM 886 O O . ASP A 1 116 ? 22.73296 14.75054 19.78091 1.000 15.36950 140 ASP A O 1
ATOM 891 N N . PHE A 1 117 ? 22.82175 15.14324 17.55042 1.000 9.91687 141 PHE A N 1
ATOM 892 C CA . PHE A 1 117 ? 21.57069 15.88996 17.56346 1.000 8.73351 141 PHE A CA 1
ATOM 893 C C . PHE A 1 117 ? 20.39196 14.99515 17.94187 1.000 16.24564 141 PHE A C 1
ATOM 894 O O . PHE A 1 117 ? 19.53106 15.36182 18.77289 1.000 10.99863 141 PHE A O 1
ATOM 902 N N . LEU A 1 118 ? 20.30562 13.82674 17.29064 1.000 9.13046 142 LEU A N 1
ATOM 903 C CA . LEU A 1 118 ? 19.18873 12.93565 17.52356 1.000 11.27318 142 LEU A CA 1
ATOM 904 C C . LEU A 1 118 ? 19.12945 12.51698 18.98412 1.000 13.86110 142 LEU A C 1
ATOM 905 O O . LEU A 1 118 ? 18.04174 12.45044 19.59107 1.000 14.12882 142 LEU A O 1
ATOM 910 N N . LEU A 1 119 ? 20.29950 12.28929 19.58443 1.000 10.69203 143 LEU A N 1
ATOM 911 C CA . LEU A 1 119 ? 20.34570 11.71255 20.92466 1.000 15.07987 143 LEU A CA 1
ATOM 912 C C . LEU A 1 119 ? 20.25800 12.74596 22.03469 1.000 13.87367 143 LEU A C 1
ATOM 913 O O . LEU A 1 119 ? 20.05970 12.35014 23.19897 1.000 23.45816 143 LEU A O 1
ATOM 918 N N . ASP A 1 120 ? 20.31809 14.04308 21.70764 1.000 16.25979 144 ASP A N 1
ATOM 919 C CA . ASP A 1 120 ? 20.09790 15.13252 22.67124 1.000 20.21354 144 ASP A CA 1
ATOM 920 C C . ASP A 1 120 ? 18.60681 15.26412 23.00387 1.000 16.52857 144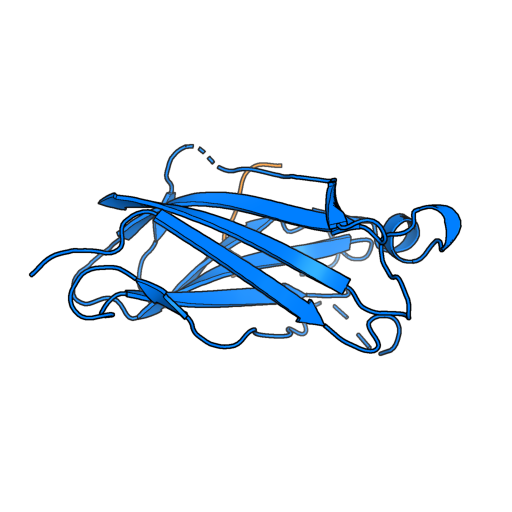 ASP A C 1
ATOM 921 O O . ASP A 1 120 ? 17.80841 15.72164 22.17614 1.000 15.98459 144 ASP A O 1
ATOM 926 N N . GLU A 1 121 ? 18.22928 14.94744 24.25186 1.000 18.59240 145 GLU A N 1
ATOM 927 C CA . GLU A 1 121 ? 16.81195 15.00504 24.61228 1.000 17.64707 145 GLU A CA 1
ATOM 928 C C . GLU A 1 121 ? 16.20317 16.38261 24.37628 1.000 18.38053 145 GLU A C 1
ATOM 929 O O . GLU A 1 121 ? 14.99773 16.49182 24.12934 1.000 22.78300 145 GLU A O 1
ATOM 935 N N . ALA A 1 122 ? 17.01396 17.44351 24.43043 1.000 26.31120 146 ALA A N 1
ATOM 936 C CA . ALA A 1 122 ? 16.50843 18.79543 24.19885 1.000 27.71114 146 ALA A CA 1
ATOM 937 C C . ALA A 1 122 ? 15.77927 18.94539 22.86108 1.000 24.15889 146 ALA A C 1
ATOM 938 O O . ALA A 1 122 ? 14.89597 19.80454 22.72837 1.000 26.45855 146 ALA A O 1
ATOM 940 N N . ASN A 1 123 ? 16.10242 18.11006 21.86898 1.000 19.58397 147 ASN A N 1
ATOM 941 C CA . ASN A 1 123 ? 15.55302 18.24139 20.53475 1.000 13.31322 147 ASN A CA 1
ATOM 942 C C . ASN A 1 123 ? 14.21767 17.54206 20.33941 1.000 20.84716 147 ASN A C 1
ATOM 943 O O . ASN A 1 123 ? 13.54533 17.80826 19.33661 1.000 22.76266 147 ASN A O 1
ATOM 948 N N . GLY A 1 124 ? 13.80869 16.67521 21.27454 1.000 15.85205 148 GLY A N 1
ATOM 949 C CA . GLY A 1 124 ? 12.51769 16.02474 21.20067 1.000 15.74841 148 GLY A CA 1
ATO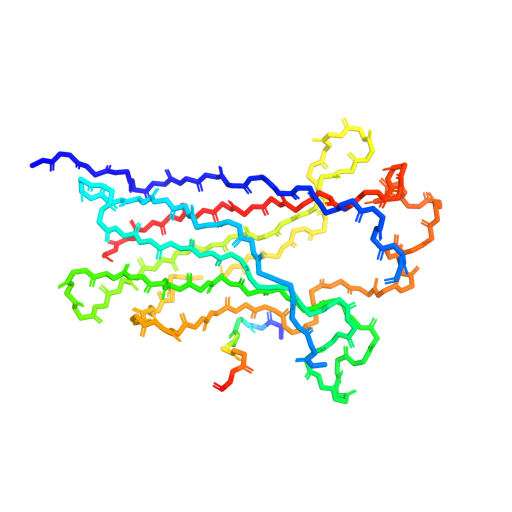M 950 C C . GLY A 1 124 ? 12.35642 15.02243 20.09146 1.000 17.45919 148 GLY A C 1
ATOM 951 O O . GLY A 1 124 ? 11.22009 14.72883 19.70120 1.000 17.36973 148 GLY A O 1
ATOM 952 N N . LEU A 1 125 ? 13.45808 14.45956 19.58512 1.000 8.79885 149 LEU A N 1
ATOM 953 C CA . LEU A 1 125 ? 13.37036 13.53222 18.45589 1.000 7.16931 149 LEU A CA 1
ATOM 954 C C . LEU A 1 125 ? 13.33083 12.06705 18.86706 1.000 14.03079 149 LEU A C 1
ATOM 955 O O . LEU A 1 125 ? 13.07263 11.20841 17.99856 1.000 9.82542 149 LEU A O 1
ATOM 960 N N . LEU A 1 126 ? 13.57706 11.75671 20.14619 1.000 13.23244 150 LEU A N 1
ATOM 961 C CA . LEU A 1 126 ? 13.52110 10.38012 20.64314 1.000 10.71624 150 LEU A CA 1
ATOM 962 C C . LEU A 1 126 ? 12.63805 10.31037 21.89000 1.000 12.98986 150 LEU A C 1
ATOM 963 O O . LEU A 1 126 ? 13.08284 9.88074 22.96951 1.000 16.07745 150 LEU A O 1
ATOM 968 N N . PRO A 1 127 ? 11.37493 10.71351 21.77536 1.000 14.99342 151 PRO A N 1
ATOM 969 C CA . PRO A 1 127 ? 10.48673 10.63695 22.94714 1.000 13.61831 151 PRO A CA 1
ATOM 970 C C . PRO A 1 127 ? 10.38936 9.18491 23.39670 1.000 20.32901 151 PRO A C 1
ATOM 971 O O . PRO A 1 127 ? 10.17574 8.28048 22.58227 1.000 15.09322 151 PRO A O 1
ATOM 975 N N . ASP A 1 128 ? 10.64092 8.95205 24.69344 1.000 15.71959 152 ASP A N 1
ATOM 976 C CA . ASP A 1 128 ? 10.57183 7.59523 25.24936 1.000 15.16471 152 ASP A CA 1
ATOM 977 C C . ASP A 1 128 ? 11.60006 6.66389 24.58168 1.000 14.34684 152 ASP A C 1
ATOM 978 O O . ASP A 1 128 ? 11.40594 5.44206 24.54445 1.000 16.66620 152 ASP A O 1
ATOM 983 N N . ASP A 1 129 ? 12.68124 7.23939 24.01393 1.000 11.45111 153 ASP A N 1
ATOM 984 C CA . ASP A 1 129 ? 13.77820 6.52931 23.34475 1.000 10.85989 153 ASP A CA 1
ATOM 985 C C . ASP A 1 129 ? 13.33557 5.82841 22.05726 1.000 8.82770 153 ASP A C 1
ATOM 986 O O . ASP A 1 129 ? 13.95098 4.85087 21.62534 1.000 14.87423 153 ASP A O 1
ATOM 991 N N . LYS A 1 130 ? 12.29202 6.34832 21.43913 1.000 9.82950 154 LYS A N 1
ATOM 992 C CA . LYS A 1 130 ? 11.73963 5.83130 20.19469 1.000 7.48942 154 LYS A CA 1
ATOM 993 C C . LYS A 1 130 ? 12.03424 6.78823 19.05238 1.000 6.77693 154 LYS A C 1
ATOM 994 O O . LYS A 1 130 ? 11.75296 7.97343 19.17133 1.000 8.97887 154 LYS A O 1
ATOM 1000 N N . LEU A 1 131 ? 12.50263 6.25651 17.93116 1.000 6.16326 155 LEU A N 1
ATOM 1001 C CA . LEU A 1 131 ? 12.69593 7.05639 16.71301 1.000 6.16041 155 LEU A CA 1
ATOM 1002 C C . LEU A 1 131 ? 11.54868 6.77190 15.75909 1.000 9.20128 155 LEU A C 1
ATOM 1003 O O . LEU A 1 131 ? 11.32784 5.61743 15.40675 1.000 8.92703 155 LEU A O 1
ATOM 1008 N N . THR A 1 132 ? 10.84748 7.80344 15.30790 1.000 6.84066 156 THR A N 1
ATOM 1009 C CA . THR A 1 132 ? 9.76054 7.57876 14.35242 1.000 2.76162 156 THR A CA 1
ATOM 1010 C C . THR A 1 132 ? 10.15922 8.21833 13.03886 1.000 3.35649 156 THR A C 1
ATOM 1011 O O . THR A 1 132 ? 10.31911 9.43375 12.97199 1.000 7.32471 156 THR A O 1
ATOM 1015 N N . LEU A 1 133 ? 10.32535 7.39354 12.02754 1.000 3.14489 157 LEU A N 1
ATOM 1016 C CA . LEU A 1 133 ? 10.65078 7.85805 10.68672 1.000 5.13197 157 LEU A CA 1
ATOM 1017 C C . LEU A 1 133 ? 9.39554 7.89717 9.82737 1.000 8.52086 157 LEU A C 1
ATOM 1018 O O . LEU A 1 133 ? 8.44874 7.12763 10.04129 1.000 6.81922 157 LEU A O 1
ATOM 1023 N N . PHE A 1 134 ? 9.40404 8.76619 8.80754 1.000 6.38971 158 PHE A N 1
ATOM 1024 C CA . PHE A 1 134 ? 8.24949 8.95317 7.94202 1.000 6.70862 158 PHE A CA 1
ATOM 1025 C C . PHE A 1 134 ? 8.79768 9.05015 6.51699 1.000 7.34919 158 PHE A C 1
ATOM 1026 O O . PHE A 1 134 ? 9.79909 9.74649 6.26946 1.000 9.33431 158 PHE A O 1
ATOM 1034 N N . CYS A 1 135 ? 8.28370 8.20132 5.62898 1.000 6.43446 159 CYS A N 1
ATOM 1035 C CA . CYS A 1 135 ? 8.76919 8.16028 4.25067 1.000 5.50592 159 CYS A CA 1
ATOM 1036 C C . CYS A 1 135 ? 7.56644 8.36720 3.34095 1.000 10.98189 159 CYS A C 1
ATOM 1037 O O . CYS A 1 135 ? 6.64482 7.54997 3.37163 1.000 10.19919 159 CYS A O 1
ATOM 1040 N N . GLU A 1 136 ? 7.60813 9.37507 2.45740 1.000 5.51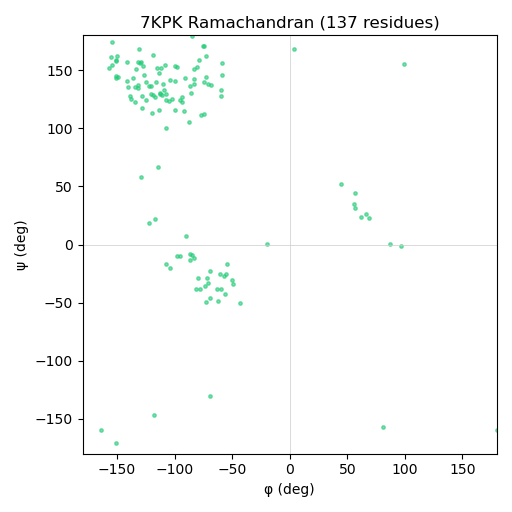200 160 GLU A N 1
ATOM 1041 C CA . GLU A 1 136 ? 6.53144 9.60199 1.48713 1.000 3.99100 160 GLU A CA 1
ATOM 1042 C C . GLU A 1 136 ? 7.08736 9.33199 0.09627 1.000 7.15501 160 GLU A C 1
ATOM 1043 O O . GLU A 1 136 ? 8.19211 9.80770 -0.22986 1.000 7.25206 160 GLU A O 1
ATOM 1049 N N . VAL A 1 137 ? 6.37491 8.51153 -0.68648 1.000 4.36916 161 VAL A N 1
ATOM 1050 C CA . VAL A 1 137 ? 6.85460 8.07535 -2.00488 1.000 5.52160 161 VAL A CA 1
ATOM 1051 C C . VAL A 1 137 ? 5.83943 8.39692 -3.07445 1.000 11.46547 161 VAL A C 1
ATOM 1052 O O . VAL A 1 137 ? 4.63257 8.26104 -2.84751 1.000 9.00660 161 VAL A O 1
ATOM 1056 N N . SER A 1 138 ? 6.31997 8.85314 -4.24348 1.000 3.83646 162 SER A N 1
ATOM 1057 C CA . SER A 1 138 ? 5.43710 9.06171 -5.38284 1.000 7.87639 162 SER A CA 1
ATOM 1058 C C . SER A 1 138 ? 6.05502 8.32762 -6.55752 1.000 5.84938 162 SER A C 1
ATOM 1059 O O . SER A 1 138 ? 7.19378 8.65273 -6.95112 1.000 8.92592 162 SER A O 1
ATOM 1062 N N . VAL A 1 139 ? 5.33537 7.32720 -7.07394 1.000 4.37342 163 VAL A N 1
ATOM 1063 C CA . VAL A 1 139 ? 5.83422 6.50093 -8.15548 1.000 4.35112 163 VAL A CA 1
ATOM 1064 C C . VAL A 1 139 ? 5.36208 7.08344 -9.47037 1.000 10.69804 163 VAL A C 1
ATOM 1065 O O . VAL A 1 139 ? 4.15066 7.20914 -9.71465 1.000 11.28346 163 VAL A O 1
ATOM 1069 N N . VAL A 1 140 ? 6.30536 7.39754 -10.34448 1.000 13.56924 164 VAL A N 1
ATOM 1070 C CA . VAL A 1 140 ? 5.95991 8.11650 -11.56336 1.000 17.12352 164 VAL A CA 1
ATOM 1071 C C . VAL A 1 140 ? 6.04124 7.21962 -12.77850 1.000 23.02109 164 VAL A C 1
ATOM 1072 O O . VAL A 1 140 ? 5.44919 7.55647 -13.81575 1.000 26.21323 164 VAL A O 1
ATOM 1076 N N . GLN A 1 141 ? 6.70842 6.08201 -12.67916 1.000 14.31638 165 GLN A N 1
ATOM 1077 C CA . GLN A 1 141 ? 6.72414 5.07668 -13.75761 1.000 24.96899 165 GLN A CA 1
ATOM 1078 C C . GLN A 1 141 ? 6.84033 3.69232 -13.15748 1.000 27.13241 165 GLN A C 1
ATOM 1079 O O . GLN A 1 141 ? 7.76125 3.45639 -12.36640 1.000 19.17280 165 GLN A O 1
ATOM 1085 N N . ALA B 2 3 ? 24.98622 15.55542 -0.73871 1.000 36.73825 3 ALA B N 1
ATOM 1086 C CA . ALA B 2 3 ? 23.66113 15.59749 -0.13086 1.000 34.69303 3 ALA B CA 1
ATOM 1087 C C . ALA B 2 3 ? 22.57245 15.00268 -1.04662 1.000 39.21170 3 ALA B C 1
ATOM 1088 O O . ALA B 2 3 ? 21.39773 14.91754 -0.66909 1.000 32.40281 3 ALA B O 1
ATOM 1090 N N . SER B 2 4 ? 22.96529 14.60366 -2.26455 1.000 41.12340 4 SER B N 1
ATOM 1091 C CA . SER B 2 4 ? 22.04084 13.96570 -3.19476 1.000 36.42083 4 SER B CA 1
ATOM 1092 C C . SER B 2 4 ? 21.87915 12.48474 -2.84022 1.000 19.29670 4 SER B C 1
ATOM 1093 O O . SER B 2 4 ? 22.78001 11.88491 -2.25093 1.000 22.21028 4 SER B O 1
ATOM 1096 N N . PRO B 2 5 ? 20.73372 11.86048 -3.16662 1.000 14.69330 5 PRO B N 1
ATOM 1097 C CA . PRO B 2 5 ? 20.60490 10.42514 -2.87221 1.000 19.09800 5 PRO B CA 1
ATOM 1098 C C . PRO B 2 5 ? 21.68271 9.61982 -3.57783 1.000 17.39944 5 PRO B C 1
ATOM 1099 O O . PRO B 2 5 ? 22.09829 9.94233 -4.68546 1.000 17.40256 5 PRO B O 1
ATOM 1103 N N . GLN B 2 6 ? 22.11931 8.55536 -2.91660 1.000 11.07666 6 GLN B N 1
ATOM 1104 C CA . GLN B 2 6 ? 23.01346 7.56745 -3.50100 1.000 23.51530 6 GLN B CA 1
ATOM 1105 C C . GLN B 2 6 ? 22.58125 6.20363 -3.00973 1.000 16.18489 6 GLN B C 1
ATOM 1106 O O . GLN B 2 6 ? 21.94743 6.10176 -1.94157 1.000 13.23932 6 GLN B O 1
ATOM 1112 N N . PRO B 2 7 ? 22.92400 5.13636 -3.73017 1.000 12.22233 7 PRO B N 1
ATOM 1113 C CA . PRO B 2 7 ? 22.63684 3.78675 -3.21135 1.000 15.21386 7 PRO B CA 1
ATOM 1114 C C . PRO B 2 7 ? 23.58335 3.44609 -2.07373 1.000 21.19323 7 PRO B C 1
ATOM 1115 O O . PRO B 2 7 ? 24.62831 4.07133 -1.89766 1.000 17.39302 7 PRO B O 1
ATOM 1119 N N . SER B 2 8 ? 23.20673 2.43442 -1.28606 1.000 15.22918 8 SER B N 1
ATOM 1120 C CA . SER B 2 8 ? 24.01133 2.12954 -0.10768 1.000 16.30554 8 SER B CA 1
ATOM 1121 C C . SER B 2 8 ? 25.19987 1.21806 -0.43200 1.000 27.79281 8 SER B C 1
ATOM 1122 O O . SER B 2 8 ? 26.08098 1.03669 0.42352 1.000 32.75882 8 SER B O 1
ATOM 1125 N N . SER B 2 9 ? 25.25912 0.67185 -1.64525 1.000 23.58133 9 SER B N 1
ATOM 1126 C CA . SER B 2 9 ? 26.20866 -0.38479 -1.99742 1.000 35.83623 9 SER B CA 1
ATOM 1127 C C . SER B 2 9 ? 26.70127 -0.23388 -3.43268 1.000 29.56607 9 SER B C 1
ATOM 1128 O O . SER B 2 9 ? 25.90296 0.09116 -4.32219 1.000 31.60964 9 SER B O 1
#